Protein AF-A0A7W4JW65-F1 (afdb_monomer_lite)

Organism: NCBI:txid2729096

Sequence (157 aa):
MNQPPPPPSTGTAGTAGAGQTGAEPAGQVPTKGRFPLLDRVSAPRDLRNLSVDQLRQLAEELRAETVDAVSTTGGHLGASLGVVELTVALHAVFDTPDDRIIWDVGHQAYPHKILTGRRAGIRTLRQPGGLSGFTRRSESPYDPFGAAHSSTSISAG

Structure (mmCIF, N/CA/C/O backbone):
data_AF-A0A7W4JW65-F1
#
_entry.id   AF-A0A7W4JW65-F1
#
loop_
_atom_site.group_PDB
_atom_site.id
_atom_site.type_symbol
_atom_site.label_atom_id
_atom_site.label_alt_id
_atom_site.label_comp_id
_atom_site.label_asym_id
_atom_site.label_entity_id
_atom_site.label_seq_id
_atom_site.pdbx_PDB_ins_code
_atom_site.Cartn_x
_atom_site.Cartn_y
_atom_site.Cartn_z
_atom_site.occupancy
_atom_site.B_iso_or_equiv
_atom_site.auth_seq_id
_atom_site.auth_comp_id
_atom_site.auth_asym_id
_atom_site.auth_atom_i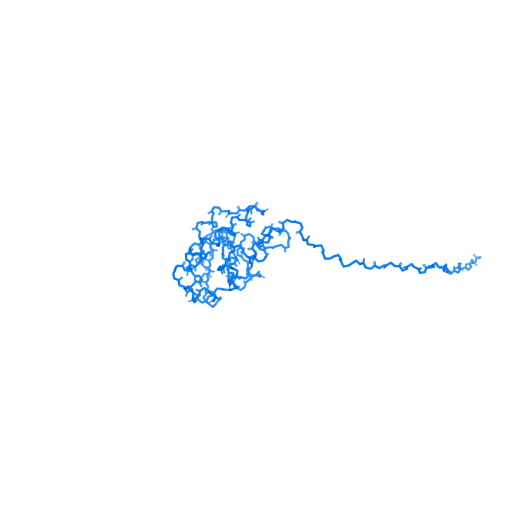d
_atom_site.pdbx_PDB_model_num
ATOM 1 N N . MET A 1 1 ? 64.874 -42.574 -13.629 1.00 48.84 1 MET A N 1
ATOM 2 C CA . MET A 1 1 ? 65.068 -42.414 -12.172 1.00 48.84 1 MET A CA 1
ATOM 3 C C . MET A 1 1 ? 63.787 -41.817 -11.606 1.00 48.84 1 MET A C 1
ATOM 5 O O . MET A 1 1 ? 63.632 -40.608 -11.633 1.00 48.84 1 MET A O 1
ATOM 9 N N . ASN A 1 2 ? 62.837 -42.667 -11.204 1.00 46.28 2 ASN A N 1
ATOM 10 C CA . ASN A 1 2 ? 61.554 -42.251 -10.623 1.00 46.28 2 ASN A CA 1
ATOM 11 C C . ASN A 1 2 ? 61.647 -42.364 -9.100 1.00 46.28 2 ASN A C 1
ATOM 13 O O . ASN A 1 2 ? 61.929 -43.453 -8.603 1.00 46.28 2 ASN A O 1
ATOM 17 N N . GLN A 1 3 ? 61.412 -41.271 -8.375 1.00 57.72 3 GLN A N 1
ATOM 18 C CA . GLN A 1 3 ? 61.231 -41.322 -6.923 1.00 57.72 3 GLN A CA 1
ATOM 19 C C . GLN A 1 3 ? 59.765 -41.639 -6.577 1.00 57.72 3 GLN A C 1
ATOM 21 O O . GLN A 1 3 ? 58.872 -41.146 -7.270 1.00 57.72 3 GLN A O 1
ATOM 26 N N . PRO A 1 4 ? 59.495 -42.449 -5.537 1.00 68.38 4 PRO A N 1
ATOM 27 C CA . PRO A 1 4 ? 58.137 -42.692 -5.064 1.00 68.38 4 PRO A CA 1
ATOM 28 C C . PRO A 1 4 ? 57.603 -41.495 -4.248 1.00 68.38 4 PRO A C 1
ATOM 30 O O . PRO A 1 4 ? 58.396 -40.746 -3.671 1.00 68.38 4 PRO A O 1
ATOM 33 N N . PRO A 1 5 ? 56.272 -41.295 -4.186 1.00 69.12 5 PRO A N 1
ATOM 34 C CA . PRO A 1 5 ? 55.674 -40.186 -3.446 1.00 69.12 5 PRO A CA 1
ATOM 35 C C . PRO A 1 5 ? 55.765 -40.385 -1.919 1.00 69.12 5 PRO A C 1
ATOM 37 O O . PRO A 1 5 ? 55.774 -41.527 -1.449 1.00 69.12 5 PRO A O 1
ATOM 40 N N . PRO A 1 6 ? 55.805 -39.293 -1.129 1.00 71.69 6 PRO A N 1
ATOM 41 C CA . PRO A 1 6 ? 55.840 -39.366 0.330 1.00 71.69 6 PRO A CA 1
ATOM 42 C C . PRO A 1 6 ? 54.482 -39.788 0.934 1.00 71.69 6 PRO A C 1
ATOM 44 O O . PRO A 1 6 ? 53.436 -39.544 0.326 1.00 71.69 6 PRO A O 1
ATOM 47 N N . PRO A 1 7 ? 54.476 -40.404 2.135 1.00 68.25 7 PRO A N 1
ATOM 48 C CA . PRO A 1 7 ? 53.254 -40.826 2.821 1.00 68.25 7 PRO A CA 1
ATOM 49 C C . PRO A 1 7 ? 52.448 -39.635 3.378 1.00 68.25 7 PRO A C 1
ATOM 51 O O . PRO A 1 7 ? 53.016 -38.568 3.630 1.00 68.25 7 PRO A O 1
ATOM 54 N N . PRO A 1 8 ? 51.129 -39.803 3.602 1.00 58.91 8 PRO A N 1
ATOM 55 C CA . PRO A 1 8 ? 50.265 -38.729 4.079 1.00 58.91 8 PRO A CA 1
ATOM 56 C C . PRO A 1 8 ? 50.527 -38.383 5.551 1.00 58.91 8 PRO A C 1
ATOM 58 O O . PRO A 1 8 ? 50.746 -39.256 6.391 1.00 58.91 8 PRO A O 1
ATOM 61 N N . SER A 1 9 ? 50.462 -37.091 5.868 1.00 62.06 9 SER A N 1
ATOM 62 C CA . SER A 1 9 ? 50.589 -36.547 7.218 1.00 62.06 9 SER A CA 1
ATOM 63 C C . SER A 1 9 ? 49.293 -36.718 8.020 1.00 62.06 9 SER A C 1
ATOM 65 O O . SER A 1 9 ? 48.236 -36.200 7.666 1.00 62.06 9 SER A O 1
ATOM 67 N N . THR A 1 10 ? 49.379 -37.424 9.147 1.00 50.91 10 THR A N 1
ATOM 68 C CA . THR A 1 10 ? 48.335 -37.476 10.179 1.00 50.91 10 THR A CA 1
ATOM 69 C C . THR A 1 10 ? 48.426 -36.237 11.069 1.00 50.91 10 THR A C 1
ATOM 71 O O . THR A 1 10 ? 49.389 -36.089 11.821 1.00 50.91 10 THR A O 1
ATOM 74 N N . GLY A 1 11 ? 47.423 -35.359 10.997 1.00 39.16 11 GLY A N 1
ATOM 75 C CA . GLY A 1 11 ? 47.302 -34.154 11.820 1.00 39.16 11 GLY A CA 1
ATOM 76 C C . GLY A 1 11 ? 45.925 -34.057 12.476 1.00 39.16 11 GLY A C 1
ATOM 77 O O . GLY A 1 11 ? 44.969 -33.622 11.849 1.00 39.16 11 GLY A O 1
ATOM 78 N N . THR A 1 12 ? 45.868 -34.530 13.722 1.00 44.78 12 THR A N 1
ATOM 79 C CA . THR A 1 12 ? 44.990 -34.173 14.857 1.00 44.78 12 THR A CA 1
ATOM 80 C C . THR A 1 12 ? 43.641 -33.479 14.620 1.00 44.78 12 THR A C 1
ATOM 82 O O . THR A 1 12 ? 43.559 -32.331 14.190 1.00 44.78 12 THR A O 1
ATOM 85 N N . ALA A 1 13 ? 42.596 -34.157 15.102 1.00 44.66 13 ALA A N 1
ATOM 86 C CA . ALA A 1 13 ? 41.262 -33.636 15.365 1.00 44.66 13 ALA A CA 1
ATOM 87 C C . ALA A 1 13 ? 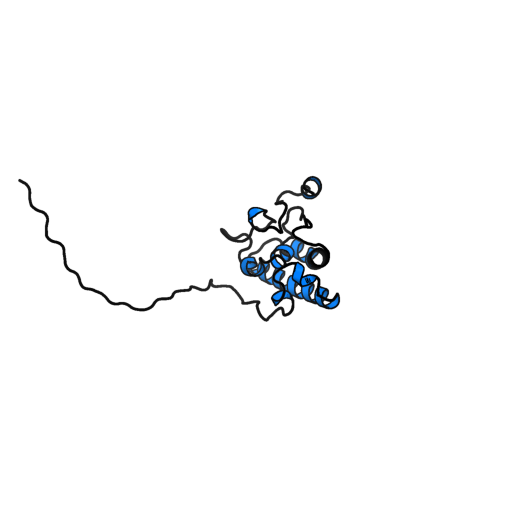41.281 -32.422 16.315 1.00 44.66 13 ALA A C 1
ATOM 89 O O . ALA A 1 13 ? 41.766 -32.511 17.442 1.00 44.66 13 ALA A O 1
ATOM 90 N N . GLY A 1 14 ? 40.698 -31.310 15.862 1.00 37.06 14 GLY A N 1
ATOM 91 C CA . GLY A 1 14 ? 40.316 -30.171 16.690 1.00 37.06 14 GLY A CA 1
ATOM 92 C C . GLY A 1 14 ? 38.796 -30.114 16.816 1.00 37.06 14 GLY A C 1
ATOM 93 O O . GLY A 1 14 ? 38.098 -29.785 15.861 1.00 37.06 14 GLY A O 1
ATOM 94 N N . THR A 1 15 ? 38.282 -30.446 17.995 1.00 46.03 15 THR A N 1
ATOM 95 C CA . THR A 1 15 ? 36.924 -30.116 18.437 1.00 46.03 15 THR A CA 1
ATOM 96 C C . THR A 1 15 ? 36.800 -28.609 18.657 1.00 46.03 15 THR A C 1
ATOM 98 O O . THR A 1 15 ? 37.503 -28.064 19.506 1.00 46.03 15 THR A O 1
ATOM 101 N N . ALA A 1 16 ? 35.877 -27.948 17.958 1.00 41.59 16 ALA A N 1
ATOM 102 C CA . ALA A 1 16 ? 35.427 -26.598 18.288 1.00 41.59 16 ALA A CA 1
ATOM 103 C C . ALA A 1 16 ? 33.905 -26.512 18.126 1.00 41.59 16 ALA A C 1
ATOM 1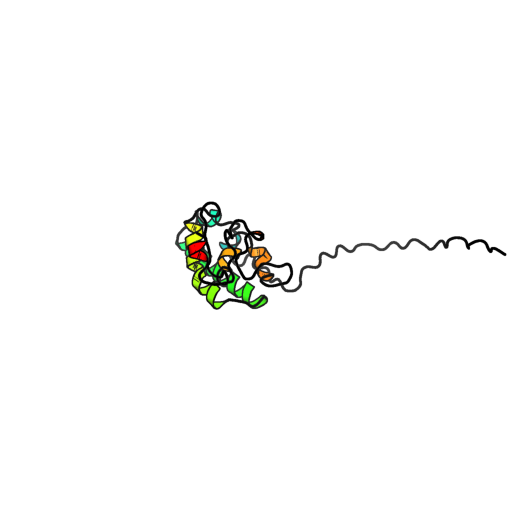05 O O . ALA A 1 16 ? 33.347 -26.901 17.101 1.00 41.59 16 ALA A O 1
ATOM 106 N N . GLY A 1 17 ? 33.249 -26.080 19.201 1.00 33.47 17 GLY A N 1
ATOM 107 C CA . GLY A 1 17 ? 31.805 -26.004 19.326 1.00 33.47 17 GLY A CA 1
ATOM 108 C C . GLY A 1 17 ? 31.172 -24.796 18.637 1.00 33.47 17 GLY A C 1
ATOM 109 O O . GLY A 1 17 ? 31.845 -23.866 18.213 1.00 33.47 17 GLY A O 1
ATOM 110 N N . ALA A 1 18 ? 29.841 -24.873 18.599 1.00 44.66 18 ALA A N 1
AT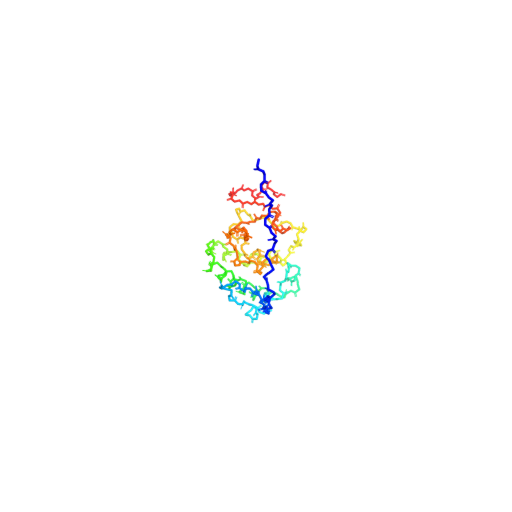OM 111 C CA . ALA A 1 18 ? 28.851 -23.799 18.602 1.00 44.66 18 ALA A CA 1
ATOM 112 C C . ALA A 1 18 ? 29.149 -22.516 17.802 1.00 44.66 18 ALA A C 1
ATOM 114 O O . ALA A 1 18 ? 29.898 -21.640 18.222 1.00 44.66 18 ALA A O 1
ATOM 115 N N . GLY A 1 19 ? 28.379 -22.337 16.730 1.00 31.95 19 GLY A N 1
ATOM 116 C CA . GLY A 1 19 ? 28.188 -21.047 16.081 1.00 31.95 19 GLY A CA 1
ATOM 117 C C . GLY A 1 19 ? 26.921 -21.052 15.236 1.00 31.95 19 GLY A C 1
ATOM 118 O O . GLY A 1 19 ? 26.997 -21.119 14.016 1.00 31.95 19 GLY A O 1
ATOM 119 N N . GLN A 1 20 ? 25.747 -21.009 15.872 1.00 42.50 20 GLN A N 1
ATOM 120 C CA . GLN A 1 20 ? 24.550 -20.513 15.191 1.00 42.50 20 GLN A CA 1
ATOM 121 C C . GLN A 1 20 ? 24.740 -19.004 15.000 1.00 42.50 20 GLN A C 1
ATOM 123 O O . GLN A 1 20 ? 24.417 -18.216 15.882 1.00 42.50 20 GLN A O 1
ATOM 128 N N . THR A 1 21 ? 25.314 -18.593 13.874 1.00 38.50 21 THR A N 1
ATOM 129 C CA . THR A 1 21 ? 25.373 -17.187 13.466 1.00 38.50 21 THR A CA 1
ATOM 130 C C . THR A 1 21 ? 24.195 -16.882 12.548 1.00 38.50 21 THR A C 1
ATOM 132 O O . THR A 1 21 ? 24.331 -16.716 11.340 1.00 38.50 21 THR A O 1
ATOM 135 N N . GLY A 1 22 ? 23.004 -16.795 13.143 1.00 38.91 22 GLY A N 1
ATOM 136 C CA . GLY A 1 22 ? 21.917 -16.018 12.558 1.00 38.91 22 GLY A CA 1
ATOM 137 C C . GLY A 1 22 ? 22.252 -14.542 12.735 1.00 38.91 22 GLY A C 1
ATOM 138 O O . GLY A 1 22 ? 21.912 -13.955 13.756 1.00 38.91 22 GLY A O 1
ATOM 139 N N . ALA A 1 23 ? 22.995 -13.964 11.794 1.00 37.94 23 ALA A N 1
ATOM 140 C CA . ALA A 1 23 ? 23.219 -12.527 11.769 1.00 37.94 23 ALA A CA 1
ATOM 141 C C . ALA A 1 23 ? 21.882 -11.836 11.458 1.00 37.94 23 ALA A C 1
ATOM 143 O O . ALA A 1 23 ? 21.387 -11.922 10.334 1.00 37.94 23 ALA A O 1
ATOM 144 N N . GLU A 1 24 ? 21.284 -11.173 12.450 1.00 43.59 24 GLU A N 1
ATOM 145 C CA . GLU A 1 24 ? 20.212 -10.216 12.181 1.00 43.59 24 GLU A CA 1
ATOM 146 C C . GLU A 1 24 ? 20.786 -9.061 11.344 1.00 43.59 24 GLU A C 1
ATOM 148 O O . GLU A 1 24 ? 21.858 -8.542 11.677 1.00 43.59 24 GLU A O 1
ATOM 153 N N . PRO A 1 25 ? 20.128 -8.650 10.244 1.00 44.34 25 PRO A N 1
ATOM 154 C CA . PRO A 1 25 ? 20.606 -7.528 9.457 1.00 44.34 25 PRO A CA 1
ATOM 155 C C . PRO A 1 25 ? 20.537 -6.255 10.308 1.00 44.34 25 PRO A C 1
ATOM 157 O O . PRO A 1 25 ? 19.470 -5.821 10.747 1.00 44.34 25 PRO A O 1
ATOM 160 N N . ALA A 1 26 ? 21.706 -5.663 10.551 1.00 40.56 26 ALA A N 1
ATOM 161 C CA . ALA A 1 26 ? 21.853 -4.420 11.290 1.00 40.56 26 ALA A CA 1
ATOM 162 C C . ALA A 1 26 ? 21.031 -3.302 10.623 1.00 40.56 26 ALA A C 1
ATOM 164 O O . ALA A 1 26 ? 21.280 -2.945 9.473 1.00 40.56 26 ALA A O 1
ATOM 165 N N . GLY A 1 27 ? 20.056 -2.754 11.356 1.00 43.84 27 GLY A N 1
ATOM 166 C CA . GLY A 1 27 ? 19.291 -1.566 10.956 1.00 43.84 27 GLY A CA 1
ATOM 167 C C . GLY A 1 27 ? 17.767 -1.694 11.015 1.00 43.84 27 GLY A C 1
ATOM 168 O O . GLY A 1 27 ? 17.077 -0.700 10.810 1.00 43.84 27 GLY A O 1
ATOM 169 N N . GLN A 1 28 ? 17.211 -2.872 11.306 1.00 49.56 28 GLN A N 1
ATOM 170 C CA . GLN A 1 28 ? 15.759 -3.036 11.323 1.00 49.56 28 GLN A CA 1
ATOM 171 C C . GLN A 1 28 ? 15.173 -2.658 12.690 1.00 49.56 28 GLN A C 1
ATOM 173 O O . GLN A 1 28 ? 15.218 -3.445 13.631 1.00 49.56 28 GLN A O 1
ATOM 178 N N . VAL A 1 29 ? 14.584 -1.464 12.806 1.00 53.81 29 VAL A N 1
ATOM 179 C CA . VAL A 1 29 ? 13.691 -1.163 13.936 1.00 53.81 29 VAL A CA 1
ATOM 180 C C . VAL A 1 29 ? 12.456 -2.064 13.795 1.00 53.81 29 VAL A C 1
ATOM 182 O O . VAL A 1 29 ? 11.762 -1.977 12.776 1.00 53.81 29 VAL A O 1
ATOM 185 N N . PRO A 1 30 ? 12.150 -2.946 14.763 1.00 54.47 30 PRO A N 1
ATOM 186 C CA . PRO A 1 30 ? 10.947 -3.764 14.695 1.00 54.47 30 PRO A CA 1
ATOM 187 C C . PRO A 1 30 ? 9.721 -2.848 14.786 1.00 54.47 30 PRO A C 1
ATOM 189 O O . PRO A 1 30 ? 9.478 -2.238 15.823 1.00 54.47 30 PRO A O 1
ATOM 192 N N . THR A 1 31 ? 8.927 -2.736 13.717 1.00 64.88 31 THR A N 1
ATOM 193 C CA . THR A 1 31 ? 7.667 -1.962 13.763 1.00 64.88 31 THR A CA 1
ATOM 194 C C . THR A 1 31 ? 6.477 -2.777 14.258 1.00 64.88 31 THR A C 1
ATOM 196 O O . THR A 1 31 ? 5.387 -2.239 14.448 1.00 64.88 31 THR A O 1
ATOM 199 N N . LYS A 1 32 ? 6.684 -4.073 14.510 1.00 64.69 32 LYS A N 1
ATOM 200 C CA . LYS A 1 32 ? 5.676 -4.968 15.077 1.00 64.69 32 LYS A CA 1
ATOM 201 C C . LYS A 1 32 ? 5.385 -4.566 16.526 1.00 64.69 32 LYS A C 1
ATOM 203 O O . LYS A 1 32 ? 6.301 -4.474 17.336 1.00 64.69 32 LYS A O 1
ATOM 208 N N . GLY A 1 33 ? 4.118 -4.325 16.842 1.00 75.12 33 GLY A N 1
ATOM 209 C CA . GLY A 1 33 ? 3.640 -3.799 18.121 1.00 75.12 33 GLY A CA 1
ATOM 210 C C . GLY A 1 33 ? 3.419 -2.284 18.133 1.00 75.12 33 GLY A C 1
ATOM 211 O O . GLY A 1 33 ? 2.788 -1.781 19.059 1.00 75.12 33 GLY A O 1
ATOM 212 N N . ARG A 1 34 ? 3.888 -1.550 17.111 1.00 86.50 34 ARG A N 1
ATOM 213 C CA . ARG A 1 34 ? 3.683 -0.095 16.991 1.00 86.50 34 ARG A CA 1
ATOM 214 C C . ARG A 1 34 ? 2.375 0.266 16.282 1.00 86.50 34 ARG A C 1
ATOM 216 O O . ARG A 1 34 ? 1.846 1.350 16.511 1.00 86.50 34 ARG A O 1
ATOM 223 N N . PHE A 1 35 ? 1.871 -0.625 15.429 1.00 94.00 35 PHE A N 1
ATOM 224 C CA . PHE A 1 35 ? 0.755 -0.363 14.522 1.00 94.00 35 PHE A CA 1
ATOM 225 C C . PHE A 1 35 ? -0.325 -1.447 14.677 1.00 94.00 35 PHE A C 1
ATOM 227 O O . PHE A 1 35 ? -0.318 -2.437 13.944 1.00 94.00 35 PHE A O 1
ATOM 234 N N . PRO A 1 36 ? -1.219 -1.325 15.677 1.00 94.19 36 PRO A N 1
ATOM 235 C CA . PRO A 1 36 ? -2.108 -2.410 16.090 1.00 94.19 36 PRO A CA 1
ATOM 236 C C . PRO A 1 36 ? -3.097 -2.883 15.018 1.00 94.19 36 PRO A C 1
ATOM 238 O O . PRO A 1 36 ? -3.515 -4.043 15.087 1.00 94.19 36 PRO A O 1
ATOM 241 N N . LEU A 1 37 ? -3.491 -2.037 14.058 1.00 96.12 37 LEU A N 1
ATOM 242 C CA . LEU A 1 37 ? -4.318 -2.462 12.927 1.00 96.12 37 LEU A CA 1
ATOM 243 C C . LEU A 1 37 ? -3.465 -2.986 11.779 1.00 96.12 37 LEU A C 1
ATOM 245 O O . LEU A 1 37 ? -3.743 -4.071 11.271 1.00 96.12 37 LEU A O 1
ATOM 249 N N . LEU A 1 38 ? -2.404 -2.277 11.398 1.00 96.44 38 LEU A N 1
ATOM 250 C CA . LEU A 1 38 ? -1.530 -2.687 10.301 1.00 96.44 38 LEU A CA 1
ATOM 251 C C . LEU A 1 38 ? -0.821 -4.017 10.597 1.00 96.44 38 LEU A C 1
ATOM 253 O O . LEU A 1 38 ? -0.521 -4.774 9.680 1.00 96.44 38 LEU A O 1
ATOM 257 N N . ASP A 1 39 ? -0.560 -4.334 11.867 1.00 94.88 39 ASP A N 1
ATOM 258 C CA . ASP A 1 39 ? -0.004 -5.622 12.305 1.00 94.88 39 ASP A CA 1
ATOM 259 C C . ASP A 1 39 ? -0.966 -6.799 12.083 1.00 94.88 39 ASP A C 1
ATOM 261 O O . ASP A 1 39 ? -0.526 -7.949 12.043 1.00 94.88 39 ASP A O 1
ATOM 265 N N . ARG A 1 40 ? -2.268 -6.527 11.928 1.00 94.19 40 ARG A N 1
ATOM 266 C CA . ARG A 1 40 ? -3.303 -7.529 11.624 1.00 94.19 40 ARG A CA 1
ATOM 267 C C . ARG A 1 40 ? -3.554 -7.682 10.126 1.00 94.19 40 ARG A C 1
ATOM 269 O O . ARG A 1 40 ? -4.239 -8.620 9.734 1.00 94.19 40 ARG A O 1
ATOM 276 N N . VAL A 1 41 ? -3.018 -6.780 9.303 1.00 95.56 41 VAL A N 1
ATOM 277 C CA . VAL A 1 41 ? -3.185 -6.809 7.849 1.00 95.56 41 VAL A CA 1
ATOM 278 C C . VAL A 1 41 ? -2.055 -7.615 7.220 1.00 95.56 41 VAL A C 1
ATOM 280 O O . VAL A 1 41 ? -0.905 -7.179 7.160 1.00 95.56 41 VAL A O 1
ATOM 283 N N . SER A 1 42 ? -2.400 -8.796 6.719 1.00 93.31 42 SER A N 1
ATOM 284 C CA . SER A 1 42 ? -1.517 -9.665 5.939 1.00 93.31 42 SER A CA 1
ATOM 285 C C . SER A 1 42 ? -1.804 -9.591 4.437 1.00 93.31 42 SER A C 1
ATOM 287 O O . SER A 1 42 ? -0.896 -9.771 3.624 1.00 93.31 42 SER A O 1
ATOM 289 N N . ALA A 1 43 ? -3.056 -9.307 4.069 1.00 95.38 43 ALA A N 1
ATOM 290 C CA . ALA A 1 43 ? -3.522 -9.198 2.693 1.00 95.38 43 ALA A CA 1
ATOM 291 C C . ALA A 1 43 ? -4.739 -8.254 2.582 1.00 95.38 43 ALA A C 1
ATOM 293 O O . ALA A 1 43 ? -5.420 -8.017 3.582 1.00 95.38 43 ALA A O 1
ATOM 294 N N . PRO A 1 44 ? -5.092 -7.777 1.370 1.00 96.81 44 PRO A N 1
ATOM 295 C CA . PRO A 1 44 ? -6.221 -6.863 1.154 1.00 96.81 44 PRO A CA 1
ATOM 296 C C . PRO A 1 44 ? -7.563 -7.339 1.722 1.00 96.81 44 PRO A C 1
ATOM 298 O O . PRO A 1 44 ? -8.335 -6.534 2.231 1.00 96.81 44 PRO A O 1
ATOM 301 N N . ARG A 1 45 ? -7.828 -8.652 1.718 1.00 96.25 45 ARG A N 1
ATOM 302 C CA . ARG A 1 45 ? -9.051 -9.232 2.305 1.00 96.25 45 ARG A CA 1
ATOM 303 C C . ARG A 1 45 ? -9.259 -8.875 3.782 1.00 96.25 45 ARG A C 1
ATOM 305 O O . ARG A 1 45 ? -10.401 -8.810 4.227 1.00 96.25 45 ARG A O 1
ATOM 312 N N . ASP A 1 46 ? -8.180 -8.616 4.521 1.00 96.62 46 ASP A N 1
ATOM 313 C CA . ASP A 1 46 ? -8.239 -8.292 5.949 1.00 96.62 46 ASP A CA 1
ATOM 314 C C . ASP A 1 46 ? -8.852 -6.895 6.183 1.00 96.62 46 ASP A C 1
ATOM 316 O O . ASP A 1 46 ? -9.355 -6.617 7.270 1.00 96.62 46 ASP A O 1
ATOM 320 N N . LEU A 1 47 ? -8.877 -6.030 5.157 1.00 97.19 47 LEU A N 1
ATOM 321 C CA . LEU A 1 47 ? -9.462 -4.688 5.230 1.00 97.19 47 LEU A CA 1
ATOM 322 C C . LEU A 1 47 ? -10.992 -4.696 5.148 1.00 97.19 47 LEU A C 1
ATOM 324 O O . LEU A 1 47 ? -11.623 -3.783 5.674 1.00 97.19 47 LEU A O 1
ATOM 328 N N . ARG A 1 48 ? -11.608 -5.706 4.517 1.00 91.19 48 ARG A N 1
ATOM 329 C CA . ARG A 1 48 ? -13.061 -5.711 4.230 1.00 91.19 48 ARG A CA 1
ATOM 330 C C . ARG A 1 48 ? -13.937 -5.758 5.480 1.00 91.19 48 ARG A C 1
ATOM 332 O O . ARG A 1 48 ? -15.090 -5.348 5.436 1.00 91.19 48 ARG A O 1
ATOM 339 N N . ASN A 1 49 ? -13.388 -6.257 6.585 1.00 90.81 49 ASN A N 1
ATOM 340 C CA . ASN A 1 49 ? -14.091 -6.368 7.863 1.00 90.81 49 ASN A CA 1
ATOM 341 C C . ASN A 1 49 ? -13.836 -5.172 8.793 1.00 90.81 49 ASN A C 1
ATOM 343 O O . ASN A 1 49 ? -14.306 -5.177 9.930 1.00 90.81 49 ASN A O 1
ATOM 347 N N . LEU A 1 50 ? -13.068 -4.174 8.348 1.00 96.94 50 LEU A N 1
ATOM 348 C CA . LEU A 1 50 ? -12.776 -2.985 9.138 1.00 96.94 50 LEU A CA 1
ATOM 349 C C . LEU A 1 50 ? -13.894 -1.951 8.987 1.00 96.94 50 LEU A C 1
ATOM 351 O O . LEU A 1 50 ? -14.397 -1.700 7.893 1.00 96.94 50 LEU A O 1
ATOM 355 N N . SER A 1 51 ? -14.260 -1.311 10.095 1.00 97.81 51 SER A N 1
ATOM 356 C CA . SER A 1 51 ? -15.125 -0.135 10.064 1.00 97.81 51 SER A CA 1
ATOM 357 C C . SER A 1 51 ? -14.426 1.040 9.375 1.00 97.81 51 SER A C 1
ATOM 359 O O . SER A 1 51 ? -13.201 1.083 9.263 1.00 97.81 51 SER A O 1
ATOM 361 N N . VAL A 1 52 ? -15.192 2.052 8.967 1.00 97.44 52 VAL A N 1
ATOM 362 C CA . VAL A 1 52 ? -14.630 3.279 8.376 1.00 97.44 52 VAL A CA 1
ATOM 363 C C . VAL A 1 52 ? -13.605 3.940 9.305 1.00 97.44 52 VAL A C 1
ATOM 365 O O . VAL A 1 52 ? -12.560 4.386 8.840 1.00 97.44 52 VAL A O 1
ATOM 368 N N . ASP A 1 53 ? -13.854 3.964 10.615 1.00 98.25 53 ASP A N 1
ATOM 369 C CA . ASP A 1 53 ? -12.908 4.538 11.580 1.00 98.25 53 ASP A CA 1
ATOM 370 C C . ASP A 1 53 ? -11.639 3.690 11.718 1.00 98.25 53 ASP A C 1
ATOM 372 O O . ASP A 1 53 ? -10.538 4.234 11.795 1.00 98.25 53 ASP A O 1
ATOM 376 N N . GLN A 1 54 ? -11.762 2.362 11.645 1.00 98.31 54 GLN A N 1
ATOM 377 C CA . GLN A 1 54 ? -10.600 1.474 11.588 1.00 98.31 54 GLN A CA 1
ATOM 378 C C . GLN A 1 54 ? -9.811 1.651 10.284 1.00 98.31 54 GLN A C 1
ATOM 380 O O . GLN A 1 54 ? -8.587 1.610 10.312 1.00 98.31 54 GLN A O 1
ATOM 385 N N . LEU A 1 55 ? -10.469 1.901 9.148 1.00 98.50 55 LEU A N 1
ATOM 386 C CA . LEU A 1 55 ? -9.786 2.202 7.885 1.00 98.50 55 LEU A CA 1
ATOM 387 C C . LEU A 1 55 ? -9.030 3.537 7.946 1.00 98.50 55 LEU A C 1
ATOM 389 O O . LEU A 1 55 ? -7.924 3.634 7.415 1.00 98.50 55 LEU A O 1
ATOM 393 N N . ARG A 1 56 ? -9.579 4.551 8.629 1.00 98.38 56 ARG A N 1
ATOM 394 C CA . ARG A 1 56 ? -8.874 5.821 8.882 1.00 98.38 56 ARG A CA 1
ATOM 395 C C . ARG A 1 56 ? -7.627 5.602 9.735 1.00 98.38 56 ARG A C 1
ATOM 397 O O . ARG A 1 56 ? -6.547 6.033 9.344 1.00 98.38 56 ARG A O 1
ATOM 404 N N . GLN A 1 57 ? -7.755 4.866 10.838 1.00 98.25 57 GLN A N 1
ATOM 405 C CA . GLN A 1 57 ? -6.611 4.512 11.680 1.00 98.25 57 GLN A CA 1
ATOM 406 C C . GLN A 1 57 ? -5.573 3.686 10.900 1.00 98.25 57 GLN A C 1
ATOM 408 O O . GLN A 1 57 ? -4.376 3.950 10.984 1.00 98.25 57 GLN A O 1
ATOM 413 N N . LEU A 1 58 ? -6.010 2.723 10.084 1.00 98.50 58 LEU A N 1
ATOM 414 C CA . LEU A 1 58 ? -5.116 1.946 9.227 1.00 98.50 58 LEU A CA 1
ATOM 415 C C . LEU A 1 58 ? -4.338 2.849 8.259 1.00 98.50 58 LEU A C 1
ATOM 417 O O . LEU A 1 58 ? -3.151 2.617 8.046 1.00 98.50 58 LEU A O 1
ATOM 421 N N . ALA A 1 59 ? -4.971 3.879 7.690 1.00 98.62 59 ALA A N 1
ATOM 422 C CA . ALA A 1 59 ? -4.294 4.849 6.832 1.00 98.62 59 ALA A CA 1
ATOM 423 C C . ALA A 1 59 ? -3.226 5.654 7.596 1.00 98.62 59 ALA A C 1
ATOM 425 O O . ALA A 1 59 ? -2.132 5.868 7.073 1.00 98.62 59 ALA A O 1
ATOM 426 N N . GLU A 1 60 ? -3.487 6.057 8.841 1.00 98.44 60 GLU A N 1
ATOM 427 C CA . GLU A 1 60 ? -2.492 6.726 9.694 1.00 98.44 60 GLU A CA 1
ATOM 428 C C . GLU A 1 60 ? -1.287 5.823 9.994 1.00 98.44 60 GLU A C 1
ATOM 430 O O . GLU A 1 60 ? -0.135 6.236 9.833 1.00 98.44 60 GLU A O 1
ATOM 435 N N . GLU A 1 61 ? -1.541 4.567 10.360 1.00 98.25 61 GLU A N 1
ATOM 436 C CA . GLU A 1 61 ? -0.498 3.575 10.628 1.00 98.25 61 GLU A CA 1
ATOM 437 C C . GLU A 1 61 ? 0.312 3.245 9.362 1.00 98.25 61 GLU A C 1
ATOM 439 O O . GLU A 1 61 ? 1.544 3.212 9.389 1.00 98.25 61 GLU A O 1
ATOM 444 N N . LEU A 1 62 ? -0.363 3.075 8.221 1.00 98.19 62 LEU A N 1
ATOM 445 C CA . LEU A 1 62 ? 0.258 2.830 6.919 1.00 98.19 62 LEU A CA 1
ATOM 446 C C . LEU A 1 62 ? 1.127 4.006 6.465 1.00 98.19 62 LEU A C 1
ATOM 448 O O . LEU A 1 62 ? 2.216 3.805 5.920 1.00 98.19 62 LEU A O 1
ATOM 452 N N . ARG A 1 63 ? 0.672 5.239 6.706 1.00 98.00 63 ARG A N 1
ATOM 453 C CA . ARG A 1 63 ? 1.454 6.453 6.467 1.00 98.00 63 ARG A CA 1
ATOM 454 C C . ARG A 1 63 ? 2.734 6.440 7.289 1.00 98.00 63 ARG A C 1
ATOM 456 O O . ARG A 1 63 ? 3.807 6.649 6.727 1.00 98.00 63 ARG A O 1
ATOM 463 N N . ALA A 1 64 ? 2.633 6.175 8.589 1.00 96.81 64 ALA A N 1
ATOM 464 C CA . ALA A 1 64 ? 3.789 6.135 9.477 1.00 96.81 64 ALA A CA 1
ATOM 465 C C . ALA A 1 64 ? 4.797 5.049 9.058 1.00 96.81 64 ALA A C 1
ATOM 467 O O . ALA A 1 64 ? 5.991 5.330 8.971 1.00 96.81 64 ALA A O 1
ATOM 468 N N . GLU A 1 65 ? 4.323 3.849 8.713 1.00 95.62 65 GLU A N 1
ATOM 469 C CA . GLU A 1 65 ? 5.158 2.758 8.189 1.00 95.62 65 GLU A CA 1
ATOM 470 C C . GLU A 1 65 ? 5.838 3.136 6.861 1.00 95.62 65 GLU A C 1
ATOM 472 O O . GLU A 1 65 ? 7.010 2.827 6.647 1.00 95.62 65 GLU A O 1
ATOM 477 N N . THR A 1 66 ? 5.128 3.837 5.973 1.00 95.31 66 THR A N 1
ATOM 478 C CA . THR A 1 66 ? 5.679 4.299 4.690 1.00 95.31 66 THR A CA 1
ATOM 479 C C . THR A 1 66 ? 6.791 5.328 4.905 1.00 95.31 66 THR A C 1
ATOM 481 O O . THR A 1 66 ? 7.846 5.224 4.280 1.00 95.31 66 THR A O 1
ATOM 484 N N . VAL A 1 67 ? 6.593 6.301 5.804 1.00 94.88 67 VAL A N 1
ATOM 485 C CA . VAL A 1 67 ? 7.627 7.290 6.162 1.00 94.88 67 VAL A CA 1
ATOM 486 C C . VAL A 1 67 ? 8.860 6.593 6.731 1.00 94.88 67 VAL A C 1
ATOM 488 O O . VAL A 1 67 ? 9.970 6.855 6.277 1.00 94.88 67 VAL A O 1
ATOM 491 N N . ASP A 1 68 ? 8.664 5.679 7.681 1.00 92.69 68 ASP A N 1
ATOM 492 C CA . ASP A 1 68 ? 9.736 4.919 8.325 1.00 92.69 68 ASP A CA 1
ATOM 493 C C . ASP A 1 68 ? 10.569 4.122 7.303 1.00 92.69 68 ASP A C 1
ATOM 495 O O . ASP A 1 68 ? 11.789 4.293 7.210 1.00 92.69 68 ASP A O 1
ATOM 499 N N . ALA A 1 69 ? 9.907 3.342 6.443 1.00 90.88 69 ALA A N 1
ATOM 500 C CA . ALA A 1 69 ? 10.561 2.529 5.420 1.00 90.88 69 ALA A CA 1
ATOM 501 C C . ALA A 1 69 ? 11.375 3.366 4.420 1.00 90.88 69 ALA A C 1
ATOM 503 O O . ALA A 1 69 ? 12.519 3.030 4.094 1.00 90.88 69 ALA A O 1
ATOM 504 N N . VAL A 1 70 ? 10.802 4.474 3.942 1.00 90.38 70 VAL A N 1
ATOM 505 C CA . VAL A 1 70 ? 11.458 5.352 2.964 1.00 90.38 70 VAL A CA 1
ATOM 506 C C . VAL A 1 70 ? 12.555 6.195 3.607 1.00 90.38 70 VAL A C 1
ATOM 508 O O . VAL A 1 70 ? 13.547 6.480 2.945 1.00 90.38 70 VAL A O 1
ATOM 511 N N . SER A 1 71 ? 12.446 6.548 4.891 1.00 88.75 71 SER A N 1
ATOM 512 C CA . SER A 1 71 ? 13.526 7.246 5.606 1.00 88.75 71 SER A CA 1
ATOM 513 C C . SER A 1 71 ? 14.810 6.412 5.686 1.00 88.75 71 SER A C 1
ATOM 515 O O . SER A 1 71 ? 15.904 6.967 5.673 1.00 88.75 71 SER A O 1
ATOM 517 N N . THR A 1 72 ? 14.675 5.081 5.686 1.00 85.56 72 THR A N 1
ATOM 518 C CA . THR A 1 72 ? 15.803 4.139 5.727 1.00 85.56 72 THR A CA 1
ATOM 519 C C . THR A 1 72 ? 16.393 3.874 4.339 1.00 85.56 72 THR A C 1
ATOM 521 O O . THR A 1 72 ? 17.606 3.782 4.179 1.00 85.56 72 THR A O 1
ATOM 524 N N . THR A 1 73 ? 15.542 3.736 3.319 1.00 85.38 73 THR A N 1
ATOM 525 C CA . THR A 1 73 ? 15.942 3.272 1.973 1.00 85.38 73 THR A CA 1
ATOM 526 C C . THR A 1 73 ? 16.083 4.387 0.933 1.00 85.38 73 THR A C 1
ATOM 528 O O . THR A 1 73 ? 16.672 4.179 -0.130 1.00 85.38 73 THR A O 1
ATOM 531 N N . GLY A 1 74 ? 15.542 5.575 1.212 1.00 83.19 74 GLY A N 1
ATOM 532 C CA . GLY A 1 74 ? 15.316 6.633 0.229 1.00 83.19 74 GLY A CA 1
ATOM 533 C C . GLY A 1 74 ? 14.216 6.286 -0.790 1.00 83.19 74 GLY A C 1
ATOM 534 O O . GLY A 1 74 ? 13.659 5.192 -0.816 1.00 83.19 74 GLY A O 1
ATOM 535 N N . GLY A 1 75 ? 13.884 7.222 -1.686 1.00 83.31 75 GLY A N 1
ATOM 536 C CA . GLY A 1 75 ? 12.899 7.003 -2.759 1.00 83.31 75 GLY A CA 1
ATOM 537 C C . GLY A 1 75 ? 11.741 7.999 -2.777 1.00 83.31 75 GLY A C 1
ATOM 538 O O . GLY A 1 75 ? 11.855 9.122 -2.294 1.00 83.31 75 GLY A O 1
ATOM 539 N N . HIS A 1 76 ? 10.629 7.597 -3.395 1.00 86.44 76 HIS A N 1
ATOM 540 C CA . HIS A 1 76 ? 9.526 8.482 -3.779 1.00 86.44 76 HIS A CA 1
ATOM 541 C C . HIS A 1 76 ? 8.521 8.733 -2.642 1.00 86.44 76 HIS A C 1
ATOM 543 O O . HIS A 1 76 ? 7.347 8.366 -2.731 1.00 86.44 76 HIS A O 1
ATOM 549 N N . LEU A 1 77 ? 8.982 9.380 -1.566 1.00 88.12 77 LEU A N 1
ATOM 550 C CA . LEU A 1 77 ? 8.169 9.627 -0.371 1.00 88.12 77 LEU A CA 1
ATOM 551 C C . LEU A 1 77 ? 6.911 10.454 -0.675 1.00 88.12 77 LEU A C 1
ATOM 553 O O . LEU A 1 77 ? 5.807 10.007 -0.386 1.00 88.12 77 LEU A O 1
ATOM 557 N N . GLY A 1 78 ? 7.065 11.636 -1.282 1.00 90.00 78 GLY A N 1
ATOM 558 C CA . GLY A 1 78 ? 5.944 12.559 -1.509 1.00 90.00 78 GLY A CA 1
ATOM 559 C C . GLY A 1 78 ? 4.815 11.941 -2.339 1.00 90.00 78 GLY A C 1
ATOM 560 O O . GLY A 1 78 ? 3.650 12.044 -1.966 1.00 90.00 78 GLY A O 1
ATOM 561 N N . ALA A 1 79 ? 5.167 11.222 -3.410 1.00 92.56 79 ALA A N 1
ATOM 562 C CA . ALA A 1 79 ? 4.198 10.522 -4.251 1.00 92.56 79 ALA A CA 1
ATOM 563 C C . ALA A 1 79 ? 3.463 9.412 -3.482 1.00 92.56 79 ALA A C 1
ATOM 565 O O . ALA A 1 79 ? 2.245 9.295 -3.581 1.00 92.56 79 ALA A O 1
ATOM 566 N N . SER A 1 80 ? 4.191 8.638 -2.672 1.00 95.44 80 SER A N 1
ATOM 567 C CA . SER A 1 80 ? 3.612 7.562 -1.860 1.00 95.44 80 SER A CA 1
ATOM 568 C C . SER A 1 80 ? 2.667 8.087 -0.775 1.00 95.44 80 SER A C 1
ATOM 570 O O . SER A 1 80 ? 1.606 7.511 -0.553 1.00 95.44 80 SER A O 1
ATOM 572 N N . LEU A 1 81 ? 3.008 9.203 -0.121 1.00 96.31 81 LEU A N 1
ATOM 573 C CA . LEU A 1 81 ? 2.163 9.802 0.920 1.00 96.31 81 LEU A CA 1
ATOM 574 C C . LEU A 1 81 ? 0.845 10.358 0.374 1.00 96.31 81 LEU A C 1
ATOM 576 O O . LEU A 1 81 ? -0.157 10.333 1.087 1.00 96.31 81 LEU A O 1
ATOM 580 N N . GLY A 1 82 ? 0.836 10.827 -0.876 1.00 97.25 82 GLY A N 1
ATOM 581 C CA . GLY A 1 82 ? -0.355 11.374 -1.527 1.00 97.25 82 GLY A CA 1
ATOM 582 C C . GLY A 1 82 ? -1.429 10.339 -1.875 1.00 97.25 82 GLY A C 1
ATOM 583 O O . GLY A 1 82 ? -2.547 10.725 -2.200 1.00 97.25 82 GLY A O 1
ATOM 584 N N . VAL A 1 83 ? -1.117 9.039 -1.808 1.00 98.25 83 VAL A N 1
ATOM 585 C CA . VAL A 1 83 ? -2.044 7.961 -2.199 1.00 98.25 83 VAL A CA 1
ATOM 586 C C . VAL A 1 83 ? -2.372 6.988 -1.068 1.00 98.25 83 VAL A C 1
ATOM 588 O O . VAL A 1 83 ? -2.982 5.954 -1.330 1.00 98.25 83 VAL A O 1
ATOM 591 N N . VAL A 1 84 ? -1.995 7.276 0.181 1.00 98.62 84 VAL A N 1
ATOM 592 C CA . VAL A 1 84 ? -2.206 6.357 1.316 1.00 98.62 84 VAL A CA 1
ATOM 593 C C . VAL A 1 84 ? -3.689 6.017 1.493 1.00 98.62 84 VAL A C 1
ATOM 595 O O . VAL A 1 84 ? -4.057 4.846 1.432 1.00 98.62 84 VAL A O 1
ATOM 598 N N . GLU A 1 85 ? -4.550 7.024 1.644 1.00 98.56 85 GLU A N 1
ATOM 599 C CA . GLU A 1 85 ? -5.995 6.834 1.819 1.00 98.56 85 GLU A CA 1
ATOM 600 C C . GLU A 1 85 ? -6.627 6.175 0.596 1.00 98.56 85 GLU A C 1
ATOM 602 O O . GLU A 1 85 ? -7.440 5.264 0.740 1.00 98.56 85 GLU A O 1
ATOM 607 N N . LEU A 1 86 ? -6.223 6.599 -0.607 1.00 98.62 86 LEU A N 1
ATOM 608 C CA . LEU A 1 86 ? -6.696 6.003 -1.854 1.00 98.62 86 LEU A CA 1
ATOM 609 C C . LEU A 1 86 ? -6.358 4.510 -1.901 1.00 98.62 86 LEU A C 1
ATOM 611 O O . LEU A 1 86 ? -7.204 3.696 -2.246 1.00 98.62 86 LEU A O 1
ATOM 615 N N . THR A 1 87 ? -5.142 4.141 -1.510 1.00 98.62 87 THR A N 1
ATOM 616 C CA . THR A 1 87 ? -4.693 2.747 -1.502 1.00 98.62 87 THR A CA 1
ATOM 617 C C . THR A 1 87 ? -5.498 1.901 -0.518 1.00 98.62 87 THR A C 1
ATOM 619 O O . THR A 1 87 ? -5.907 0.793 -0.863 1.00 98.62 87 THR A O 1
ATOM 622 N N . VAL A 1 88 ? -5.758 2.424 0.687 1.00 98.69 88 VAL A N 1
ATOM 623 C CA . VAL A 1 88 ? -6.610 1.753 1.683 1.00 98.69 88 VAL A CA 1
ATOM 624 C C . VAL A 1 88 ? -8.025 1.577 1.139 1.00 98.69 88 VAL A C 1
ATOM 626 O O . VAL A 1 88 ? -8.555 0.471 1.183 1.00 98.69 88 VAL A O 1
ATOM 629 N N . ALA A 1 89 ? -8.620 2.635 0.581 1.00 98.38 89 ALA A N 1
ATOM 630 C CA . ALA A 1 89 ? -9.974 2.592 0.041 1.00 98.38 89 ALA A CA 1
ATOM 631 C C . ALA A 1 89 ? -10.102 1.588 -1.113 1.00 98.38 89 ALA A C 1
ATOM 633 O O . ALA A 1 89 ? -11.023 0.775 -1.116 1.00 98.38 89 ALA A O 1
ATOM 634 N N . LEU A 1 90 ? -9.155 1.594 -2.057 1.00 98.38 90 LEU A N 1
ATOM 635 C CA . LEU A 1 90 ? -9.156 0.657 -3.178 1.00 98.38 90 LEU A CA 1
ATOM 636 C C . LEU A 1 90 ? -9.093 -0.797 -2.692 1.00 98.38 90 LEU A C 1
ATOM 638 O O . LEU A 1 90 ? -9.895 -1.613 -3.129 1.00 98.38 90 LEU A O 1
ATOM 642 N N . HIS A 1 91 ? -8.196 -1.126 -1.760 1.00 98.31 91 HIS A N 1
ATOM 643 C CA . HIS A 1 91 ? -8.078 -2.497 -1.249 1.00 98.31 91 HIS A CA 1
ATOM 644 C C . HIS A 1 91 ? -9.191 -2.912 -0.280 1.00 98.31 91 HIS A C 1
ATOM 646 O O . HIS A 1 91 ? -9.424 -4.108 -0.113 1.00 98.31 91 HIS A O 1
ATOM 652 N N . ALA A 1 92 ? -9.883 -1.960 0.349 1.00 97.94 92 ALA A N 1
ATOM 653 C CA . ALA A 1 92 ? -11.070 -2.246 1.148 1.00 97.94 92 ALA A CA 1
ATOM 654 C C . ALA A 1 92 ? -12.301 -2.557 0.276 1.00 97.94 92 ALA A C 1
ATOM 656 O O . ALA A 1 92 ? -13.169 -3.311 0.709 1.00 97.94 92 ALA A O 1
ATOM 657 N N . VAL A 1 93 ? -12.377 -1.985 -0.932 1.00 97.44 93 VAL A N 1
ATOM 658 C CA . VAL A 1 93 ? -13.542 -2.098 -1.827 1.00 97.44 93 VAL A CA 1
ATOM 659 C C . VAL A 1 93 ? -13.374 -3.191 -2.884 1.00 97.44 93 VAL A C 1
ATOM 661 O O . VAL A 1 93 ? -14.306 -3.960 -3.101 1.00 97.44 93 VAL A O 1
ATOM 664 N N . PHE A 1 94 ? -12.216 -3.266 -3.543 1.00 97.81 94 PHE A N 1
ATOM 665 C CA . PHE A 1 94 ? -11.975 -4.191 -4.655 1.00 97.81 94 PHE A CA 1
ATOM 666 C C . PHE A 1 94 ? -11.448 -5.552 -4.188 1.00 97.81 94 PHE A C 1
ATOM 668 O O . PHE A 1 94 ? -10.667 -5.655 -3.234 1.00 97.81 94 PHE A O 1
ATOM 675 N N . ASP A 1 95 ? -11.826 -6.611 -4.906 1.00 96.69 95 ASP A N 1
ATOM 676 C CA . ASP A 1 95 ? -11.387 -7.979 -4.651 1.00 96.69 95 ASP A CA 1
ATOM 677 C C . ASP A 1 95 ? -10.046 -8.308 -5.307 1.00 96.69 95 ASP A C 1
ATOM 679 O O . ASP A 1 95 ? -9.937 -9.152 -6.187 1.00 96.69 95 ASP A O 1
ATOM 683 N N . THR A 1 96 ? -8.983 -7.615 -4.903 1.00 97.06 96 THR A N 1
ATOM 684 C CA . THR A 1 96 ? -7.649 -7.915 -5.438 1.00 97.06 96 THR A CA 1
ATOM 685 C C . THR A 1 96 ? -7.124 -9.257 -4.900 1.00 97.06 96 THR A C 1
ATOM 687 O O . THR A 1 96 ? -7.229 -9.478 -3.687 1.00 97.06 96 THR A O 1
ATOM 690 N N . PRO A 1 97 ? -6.463 -10.097 -5.724 1.00 96.69 97 PRO A N 1
ATOM 691 C CA . PRO A 1 97 ? -5.966 -9.792 -7.071 1.00 96.69 97 PRO A CA 1
ATOM 692 C C . PRO A 1 97 ? -6.926 -10.120 -8.231 1.00 96.69 97 PRO A C 1
ATOM 694 O O . PRO A 1 97 ? -6.520 -9.939 -9.379 1.00 96.69 97 PRO A O 1
ATOM 697 N N . ASP A 1 98 ? -8.147 -10.599 -7.968 1.00 97.25 98 ASP A N 1
ATOM 698 C CA . ASP A 1 98 ? -9.123 -10.891 -9.031 1.00 97.25 98 ASP A CA 1
ATOM 699 C C . ASP A 1 98 ? -9.534 -9.595 -9.746 1.00 97.25 98 ASP A C 1
ATOM 701 O O . ASP A 1 98 ? -9.446 -9.492 -10.975 1.00 97.25 98 ASP A O 1
ATOM 705 N N . ASP A 1 99 ? -9.850 -8.561 -8.965 1.00 97.56 99 ASP A N 1
ATOM 706 C CA . ASP A 1 99 ? -9.894 -7.183 -9.434 1.00 97.56 99 ASP A CA 1
ATOM 707 C C . ASP A 1 99 ? -8.474 -6.635 -9.612 1.00 97.56 99 ASP A C 1
ATOM 709 O O . ASP A 1 99 ? -7.597 -6.758 -8.747 1.00 97.56 99 ASP A O 1
ATOM 713 N N . ARG A 1 100 ? -8.236 -5.975 -10.747 1.00 96.50 100 ARG A N 1
ATOM 714 C CA . ARG A 1 100 ? -6.916 -5.441 -11.094 1.00 96.50 100 ARG A CA 1
ATOM 715 C C . ARG A 1 100 ? -6.802 -3.975 -10.702 1.00 96.50 100 ARG A C 1
ATOM 717 O O . ARG A 1 100 ? -7.497 -3.125 -11.248 1.00 96.50 100 ARG A O 1
ATOM 724 N N . ILE A 1 101 ? -5.844 -3.668 -9.830 1.00 97.38 101 ILE A N 1
ATOM 725 C CA . ILE A 1 101 ? -5.400 -2.295 -9.566 1.00 97.38 101 ILE A CA 1
ATOM 726 C C . ILE A 1 101 ? -4.100 -2.052 -10.332 1.00 97.38 101 ILE A C 1
ATOM 728 O O . ILE A 1 101 ? -3.095 -2.723 -10.094 1.00 97.38 101 ILE A O 1
ATOM 732 N N . ILE A 1 102 ? -4.108 -1.078 -11.243 1.00 97.06 102 ILE A N 1
ATOM 733 C CA . ILE A 1 102 ? -2.928 -0.676 -12.016 1.00 97.06 102 ILE A CA 1
ATOM 734 C C . ILE A 1 102 ? -2.472 0.708 -11.552 1.00 97.06 102 ILE A C 1
ATOM 736 O O . ILE A 1 102 ? -3.200 1.691 -11.671 1.00 97.06 102 ILE A O 1
ATOM 740 N N . TRP A 1 103 ? -1.236 0.790 -11.059 1.00 96.75 103 TRP A N 1
ATOM 741 C CA . TRP A 1 103 ? -0.575 2.051 -10.729 1.00 96.75 103 TRP A CA 1
ATOM 742 C C . TRP A 1 103 ? 0.256 2.526 -11.924 1.00 96.75 103 TRP A C 1
ATOM 744 O O . TRP A 1 103 ? 1.228 1.869 -12.291 1.00 96.75 103 TRP A O 1
ATOM 754 N N . ASP A 1 104 ? -0.094 3.668 -12.524 1.00 95.94 104 ASP A N 1
ATOM 755 C CA . ASP A 1 104 ? 0.745 4.263 -13.574 1.00 95.94 104 ASP A CA 1
ATOM 756 C C . ASP A 1 104 ? 2.074 4.744 -12.990 1.00 95.94 104 ASP A C 1
ATOM 758 O O . ASP A 1 104 ? 2.093 5.322 -11.899 1.00 95.94 104 ASP A O 1
ATOM 762 N N . VAL A 1 105 ? 3.181 4.502 -13.697 1.00 93.88 105 VAL A N 1
ATOM 763 C CA . VAL A 1 105 ? 4.571 4.633 -13.211 1.00 93.88 105 VAL A CA 1
ATOM 764 C C . VAL A 1 105 ? 4.911 3.763 -11.992 1.00 93.88 105 VAL A C 1
ATOM 766 O O . VAL A 1 105 ? 6.016 3.261 -11.927 1.00 93.88 105 VAL A O 1
ATOM 769 N N . GLY A 1 106 ? 4.041 3.597 -10.995 1.00 92.62 106 GLY A N 1
ATOM 770 C CA . GLY A 1 106 ? 4.233 2.703 -9.846 1.00 92.62 106 GLY A CA 1
ATOM 771 C C . GLY A 1 106 ? 5.094 3.247 -8.696 1.00 92.62 106 GLY A C 1
ATOM 772 O O . GLY A 1 106 ? 5.194 2.591 -7.660 1.00 92.62 106 GLY A O 1
ATOM 773 N N . HIS A 1 107 ? 5.683 4.438 -8.824 1.00 93.69 107 HIS A N 1
ATOM 774 C CA . HIS A 1 107 ? 6.545 5.049 -7.798 1.00 93.69 107 HIS A CA 1
ATOM 775 C C . HIS A 1 107 ? 5.800 5.511 -6.531 1.00 93.69 107 HIS A C 1
ATOM 777 O O . HIS A 1 107 ? 6.409 5.746 -5.491 1.00 93.69 107 HIS A O 1
ATOM 783 N N . GLN A 1 108 ? 4.479 5.629 -6.614 1.00 96.25 108 GLN A N 1
ATOM 784 C CA . GLN A 1 108 ? 3.560 5.927 -5.519 1.00 96.25 108 GLN A CA 1
ATOM 785 C C . GLN A 1 108 ? 3.063 4.664 -4.791 1.00 96.25 108 GLN A C 1
ATOM 787 O O . GLN A 1 108 ? 2.391 4.761 -3.772 1.00 96.25 108 GLN A O 1
ATOM 792 N N . ALA A 1 109 ? 3.377 3.466 -5.296 1.00 97.12 109 ALA A N 1
ATOM 793 C CA . ALA A 1 109 ? 2.749 2.216 -4.867 1.00 97.12 109 ALA A CA 1
ATOM 794 C C . ALA A 1 109 ? 3.379 1.586 -3.606 1.00 97.12 109 ALA A C 1
ATOM 796 O O . ALA A 1 109 ? 3.188 0.396 -3.349 1.00 97.12 109 ALA A O 1
ATOM 797 N N . TYR A 1 110 ? 4.137 2.331 -2.795 1.00 97.25 110 TYR A N 1
ATOM 798 C CA . TYR A 1 110 ? 4.720 1.776 -1.565 1.00 97.25 110 TYR A CA 1
ATOM 799 C C . TYR A 1 110 ? 3.661 1.371 -0.528 1.00 97.25 110 TYR A C 1
ATOM 801 O O . TYR A 1 110 ? 3.754 0.245 -0.028 1.00 97.25 110 TYR A O 1
ATOM 809 N N . PRO A 1 111 ? 2.609 2.175 -0.259 1.00 98.25 111 PRO A N 1
ATOM 810 C CA . PRO A 1 111 ? 1.511 1.747 0.606 1.00 98.25 111 PRO A CA 1
ATOM 811 C C . PRO A 1 111 ? 0.829 0.480 0.071 1.00 98.25 111 PRO A C 1
ATOM 813 O O . PRO A 1 111 ? 0.494 -0.424 0.833 1.00 98.25 111 PRO A O 1
ATOM 816 N N . HIS A 1 112 ? 0.710 0.366 -1.256 1.00 98.31 112 HIS A N 1
ATOM 817 C CA . HIS A 1 112 ? 0.135 -0.804 -1.915 1.00 98.31 112 HIS A CA 1
ATOM 818 C C . HIS A 1 112 ? 0.984 -2.051 -1.657 1.00 98.31 112 HIS A C 1
ATOM 820 O O . HIS A 1 112 ? 0.447 -3.080 -1.253 1.00 98.31 112 HIS A O 1
ATOM 826 N N . LYS A 1 113 ? 2.315 -1.963 -1.795 1.00 97.94 113 LYS A N 1
ATOM 827 C CA . LYS A 1 113 ? 3.225 -3.073 -1.464 1.00 97.94 113 LYS A CA 1
ATOM 828 C C . LYS A 1 113 ? 3.078 -3.510 -0.003 1.00 97.94 113 LYS A C 1
ATOM 830 O O . LYS A 1 113 ? 2.994 -4.708 0.264 1.00 97.94 113 LYS A O 1
ATOM 835 N N . ILE A 1 114 ? 2.988 -2.559 0.930 1.00 97.75 114 ILE A N 1
ATOM 836 C CA . ILE A 1 114 ? 2.816 -2.851 2.362 1.00 97.75 114 ILE A CA 1
ATOM 837 C C . ILE A 1 114 ? 1.530 -3.654 2.612 1.00 97.75 114 ILE A C 1
ATOM 839 O O . ILE A 1 114 ? 1.606 -4.711 3.237 1.00 97.75 114 ILE A O 1
ATOM 843 N N . LEU A 1 115 ? 0.381 -3.210 2.084 1.00 98.38 115 LEU A N 1
ATOM 844 C CA . LEU A 1 115 ? -0.922 -3.867 2.297 1.00 98.38 115 LEU A CA 1
ATOM 845 C C . LEU A 1 115 ? -1.091 -5.203 1.554 1.00 98.38 115 LEU A C 1
ATOM 847 O O . LEU A 1 115 ? -2.021 -5.958 1.828 1.00 98.38 115 LEU A O 1
ATOM 851 N N . THR A 1 116 ? -0.197 -5.515 0.618 1.00 98.12 116 THR A N 1
ATOM 852 C CA . THR A 1 116 ? -0.256 -6.720 -0.227 1.00 98.12 116 THR A CA 1
ATOM 853 C C . THR A 1 116 ? 0.822 -7.735 0.152 1.00 98.12 116 THR A C 1
ATOM 855 O O . THR A 1 116 ? 1.448 -8.365 -0.701 1.00 98.12 116 THR A O 1
ATOM 858 N N . GLY A 1 117 ? 1.066 -7.874 1.459 1.00 96.81 117 GLY A N 1
ATOM 859 C CA . GLY A 1 117 ? 1.922 -8.913 2.035 1.00 96.81 117 GLY A CA 1
ATOM 860 C C . GLY A 1 117 ? 3.425 -8.626 2.002 1.00 96.81 117 GLY A C 1
ATOM 861 O O . GLY A 1 117 ? 4.211 -9.467 2.431 1.00 96.81 117 GLY A O 1
ATOM 862 N N . ARG A 1 118 ? 3.861 -7.447 1.536 1.00 97.19 118 ARG A N 1
ATOM 863 C CA . ARG A 1 118 ? 5.296 -7.122 1.391 1.00 97.19 118 ARG A CA 1
ATOM 864 C C . ARG A 1 118 ? 5.833 -6.186 2.475 1.00 97.19 118 ARG A C 1
ATOM 866 O O . ARG A 1 118 ? 6.963 -5.713 2.369 1.00 97.19 118 ARG A O 1
ATOM 873 N N . ARG A 1 119 ? 5.081 -5.961 3.56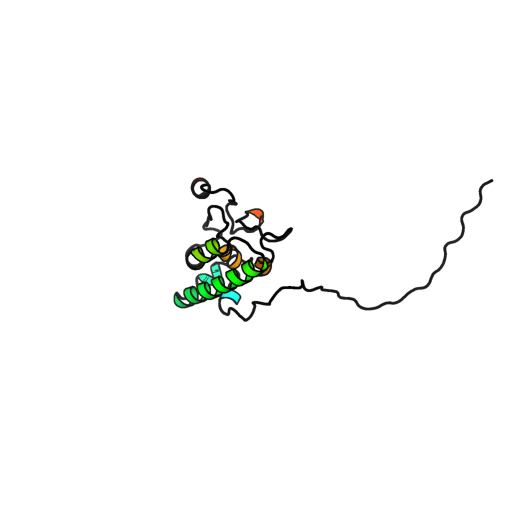0 1.00 95.44 119 ARG A N 1
ATOM 874 C CA . ARG A 1 119 ? 5.506 -5.123 4.698 1.00 95.44 119 ARG A CA 1
ATOM 875 C C . ARG A 1 119 ? 6.851 -5.547 5.300 1.00 95.44 119 ARG A C 1
ATOM 877 O O . ARG A 1 119 ? 7.691 -4.693 5.564 1.00 95.44 119 ARG A O 1
ATOM 884 N N . ALA A 1 120 ? 7.095 -6.847 5.476 1.00 93.19 120 ALA A N 1
ATOM 885 C CA . ALA A 1 120 ? 8.358 -7.338 6.042 1.00 93.19 120 ALA A CA 1
ATOM 886 C C . ALA A 1 120 ? 9.576 -6.971 5.170 1.00 93.19 120 ALA A C 1
ATOM 888 O O . ALA A 1 120 ? 10.626 -6.596 5.688 1.00 93.19 120 ALA A O 1
ATOM 889 N N . GLY A 1 121 ? 9.411 -7.010 3.844 1.00 93.81 121 GLY A N 1
ATOM 890 C CA . GLY A 1 121 ? 10.458 -6.690 2.872 1.00 93.81 121 GLY A CA 1
ATOM 891 C C . GLY A 1 121 ? 10.574 -5.205 2.525 1.00 93.81 121 GLY A C 1
ATOM 892 O O . GLY A 1 121 ? 11.478 -4.836 1.779 1.00 93.81 121 GLY A O 1
ATOM 893 N N . ILE A 1 122 ? 9.701 -4.333 3.040 1.00 94.44 122 ILE A N 1
ATOM 894 C CA . ILE A 1 122 ? 9.613 -2.935 2.585 1.00 94.44 122 ILE A CA 1
ATOM 895 C C . ILE A 1 122 ? 10.893 -2.121 2.846 1.00 94.44 122 ILE A C 1
ATOM 897 O O . ILE A 1 122 ? 11.196 -1.191 2.108 1.00 94.44 122 ILE A O 1
ATOM 901 N N . ARG A 1 123 ? 11.719 -2.530 3.819 1.00 93.56 123 ARG A N 1
ATOM 902 C CA . ARG A 1 123 ? 13.030 -1.909 4.117 1.00 93.56 123 ARG A CA 1
ATOM 903 C C . ARG A 1 123 ? 14.132 -2.326 3.137 1.00 93.56 123 ARG A C 1
ATOM 905 O O . ARG A 1 123 ? 15.258 -1.867 3.251 1.00 93.56 123 ARG A O 1
ATOM 912 N N . THR A 1 124 ? 13.818 -3.173 2.160 1.00 94.94 124 THR A N 1
ATOM 913 C CA . THR A 1 124 ? 14.731 -3.557 1.070 1.00 94.94 124 THR A CA 1
ATOM 914 C C . THR A 1 124 ? 14.411 -2.832 -0.239 1.00 94.94 124 THR A C 1
ATOM 916 O O . THR A 1 124 ? 14.992 -3.146 -1.276 1.00 94.94 124 THR A O 1
ATOM 919 N N . LEU A 1 125 ? 13.477 -1.870 -0.216 1.00 93.94 125 LEU A N 1
ATOM 920 C CA . LEU A 1 125 ? 13.086 -1.101 -1.394 1.00 93.94 125 LEU A CA 1
ATOM 921 C C . LEU A 1 125 ? 14.308 -0.534 -2.124 1.00 93.94 125 LEU A C 1
ATOM 923 O O . LEU A 1 125 ? 15.171 0.117 -1.531 1.00 93.94 125 LEU A O 1
ATOM 927 N N . ARG A 1 126 ? 14.340 -0.769 -3.439 1.00 92.00 126 ARG A N 1
ATOM 928 C CA . ARG A 1 126 ? 15.371 -0.301 -4.379 1.00 92.00 126 ARG A CA 1
ATOM 929 C C . ARG A 1 126 ? 16.781 -0.833 -4.100 1.00 92.00 126 ARG A C 1
ATOM 931 O O . ARG A 1 126 ? 17.718 -0.394 -4.763 1.00 92.00 126 ARG A O 1
ATOM 938 N N . GLN A 1 127 ? 16.933 -1.778 -3.175 1.00 92.69 127 GLN A N 1
ATOM 939 C CA . GLN A 1 127 ? 18.211 -2.428 -2.910 1.00 92.69 127 GLN A CA 1
ATOM 940 C C . GLN A 1 127 ? 18.416 -3.625 -3.849 1.00 92.69 127 GLN A C 1
ATOM 942 O O . GLN A 1 127 ? 17.439 -4.265 -4.257 1.00 92.69 127 GLN A O 1
ATOM 947 N N . PRO A 1 128 ? 19.669 -3.970 -4.197 1.00 93.06 128 PRO A N 1
ATOM 948 C CA . PRO A 1 128 ? 19.965 -5.197 -4.929 1.00 93.06 128 PRO A CA 1
ATOM 949 C C . PRO A 1 128 ? 19.375 -6.425 -4.221 1.00 93.06 128 PRO A C 1
ATOM 951 O O . PRO A 1 128 ? 19.597 -6.627 -3.031 1.00 93.06 128 PRO A O 1
ATOM 954 N N . GLY A 1 129 ? 18.598 -7.234 -4.946 1.00 92.62 129 GLY A N 1
ATOM 955 C CA . GLY A 1 129 ? 17.913 -8.408 -4.386 1.00 92.62 129 GLY A CA 1
ATOM 956 C C . GLY A 1 129 ? 16.691 -8.102 -3.505 1.00 92.62 129 GLY A C 1
ATOM 957 O O . GLY A 1 129 ? 16.048 -9.037 -3.038 1.00 92.62 129 GLY A O 1
ATOM 958 N N . GLY A 1 130 ? 16.358 -6.825 -3.296 1.00 94.75 130 GLY A N 1
ATOM 959 C CA . GLY A 1 130 ? 15.187 -6.373 -2.548 1.00 94.75 130 GLY A CA 1
ATOM 960 C C . GLY A 1 130 ? 13.969 -6.063 -3.423 1.00 94.75 130 GLY A C 1
ATOM 961 O O . GLY A 1 130 ? 13.915 -6.399 -4.610 1.00 94.75 130 GLY A O 1
ATOM 962 N N . LEU A 1 131 ? 12.977 -5.397 -2.825 1.00 95.94 131 LEU A N 1
ATOM 963 C CA . LEU A 1 131 ? 11.758 -4.987 -3.528 1.00 95.94 131 LEU A CA 1
ATOM 964 C C . LEU A 1 131 ? 12.037 -3.901 -4.575 1.00 95.94 131 LEU A C 1
ATOM 966 O O . LEU A 1 131 ? 12.801 -2.959 -4.353 1.00 95.94 131 LEU A O 1
ATOM 970 N N . SER A 1 132 ? 11.341 -3.989 -5.706 1.00 95.19 132 SER A N 1
ATOM 971 C CA . SER A 1 132 ? 11.344 -2.960 -6.742 1.00 95.19 132 SER A CA 1
ATOM 972 C C . SER A 1 132 ? 10.780 -1.637 -6.214 1.00 95.19 132 SER A C 1
ATOM 974 O O . SER A 1 132 ? 9.813 -1.620 -5.454 1.00 95.19 132 SER A O 1
ATOM 976 N N . GLY A 1 133 ? 11.325 -0.511 -6.690 1.00 94.62 133 GLY A N 1
ATOM 977 C CA . GLY A 1 133 ? 10.752 0.825 -6.463 1.00 94.62 133 GLY A CA 1
ATOM 978 C C . GLY A 1 133 ? 9.451 1.093 -7.234 1.00 94.62 133 GLY A C 1
ATOM 979 O O . GLY A 1 133 ? 8.855 2.152 -7.076 1.00 94.62 133 GLY A O 1
ATOM 980 N N . PHE A 1 134 ? 9.014 0.142 -8.058 1.00 95.88 134 PHE A N 1
ATOM 981 C CA . PHE A 1 134 ? 7.801 0.205 -8.872 1.00 95.88 134 PHE A CA 1
ATOM 982 C C . PHE A 1 134 ? 7.008 -1.099 -8.743 1.00 95.88 134 PHE A C 1
ATOM 984 O O . PHE A 1 134 ? 7.525 -2.099 -8.225 1.00 95.88 134 PHE A O 1
ATOM 991 N N . THR A 1 135 ? 5.772 -1.136 -9.238 1.00 96.31 135 THR A N 1
ATOM 992 C CA . THR A 1 135 ? 5.039 -2.403 -9.372 1.00 96.31 135 THR A CA 1
ATOM 993 C C . THR A 1 135 ? 5.790 -3.347 -10.314 1.00 96.31 135 THR A C 1
ATOM 995 O O . THR A 1 135 ? 6.380 -2.932 -11.314 1.00 96.31 135 THR A O 1
ATOM 998 N N . ARG A 1 136 ? 5.828 -4.636 -9.980 1.00 95.88 136 ARG A N 1
ATOM 999 C CA . ARG A 1 136 ? 6.541 -5.651 -10.756 1.00 95.88 136 ARG A CA 1
ATOM 1000 C C . ARG A 1 136 ? 5.773 -6.966 -10.725 1.00 95.88 136 ARG A C 1
ATOM 1002 O O . ARG A 1 136 ? 5.685 -7.611 -9.689 1.00 95.88 136 ARG A O 1
ATOM 1009 N N . ARG A 1 137 ? 5.320 -7.420 -11.897 1.00 95.75 137 ARG A N 1
ATOM 1010 C CA . ARG A 1 137 ? 4.511 -8.646 -12.063 1.00 95.75 137 ARG A CA 1
ATOM 1011 C C . ARG A 1 137 ? 5.130 -9.893 -11.434 1.00 95.75 137 ARG A C 1
ATOM 1013 O O . ARG A 1 137 ? 4.432 -10.705 -10.848 1.00 95.75 137 ARG A O 1
ATOM 1020 N N . SER A 1 138 ? 6.448 -10.047 -11.551 1.00 95.69 138 SER A N 1
ATOM 1021 C CA . SER A 1 138 ? 7.166 -11.188 -10.971 1.00 95.69 138 SER A CA 1
ATOM 1022 C C . SER A 1 138 ? 7.368 -11.084 -9.455 1.00 95.69 138 SER A C 1
ATOM 1024 O O . SER A 1 138 ? 7.849 -12.034 -8.855 1.00 95.69 138 SER A O 1
ATOM 1026 N N . GLU A 1 139 ? 7.094 -9.926 -8.847 1.00 96.62 139 GLU A N 1
ATOM 1027 C CA . GLU A 1 139 ? 7.252 -9.691 -7.407 1.00 96.62 139 GLU A CA 1
ATOM 1028 C C . GLU A 1 139 ? 5.969 -10.009 -6.631 1.00 96.62 139 GLU A C 1
ATOM 1030 O O . GLU A 1 139 ? 6.046 -10.402 -5.470 1.00 96.62 139 GLU A O 1
ATOM 1035 N N . SER A 1 140 ? 4.791 -9.830 -7.239 1.00 97.44 140 SER A N 1
ATOM 1036 C CA . SER A 1 140 ? 3.517 -10.025 -6.547 1.00 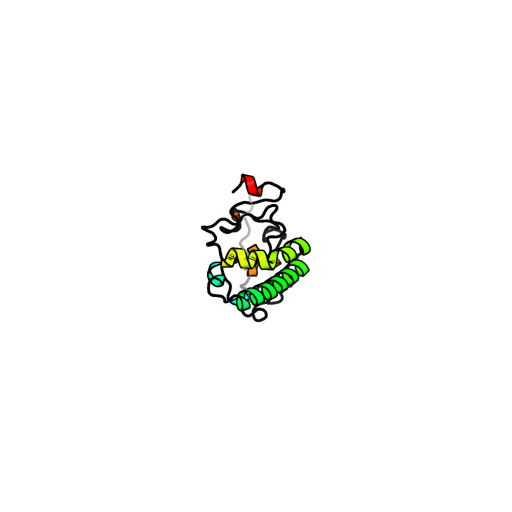97.44 140 SER A CA 1
ATOM 1037 C C . SER A 1 140 ? 2.343 -10.239 -7.509 1.00 97.44 140 SER A C 1
ATOM 1039 O O . SER A 1 140 ? 2.272 -9.545 -8.525 1.00 97.44 140 SER A O 1
ATOM 1041 N N . PRO A 1 141 ? 1.367 -11.109 -7.174 1.00 97.44 141 PRO A N 1
ATOM 1042 C CA . PRO A 1 141 ? 0.112 -11.214 -7.925 1.00 97.44 141 PRO A CA 1
ATOM 1043 C C . PRO A 1 141 ? -0.730 -9.929 -7.873 1.00 97.44 141 PRO A C 1
ATOM 1045 O O . PRO A 1 141 ? -1.579 -9.724 -8.733 1.00 97.44 141 PRO A O 1
ATOM 1048 N N . TYR A 1 142 ? -0.480 -9.047 -6.899 1.00 98.00 142 TYR A N 1
ATOM 1049 C CA . TYR A 1 142 ? -1.162 -7.756 -6.768 1.00 98.00 142 TYR A CA 1
ATOM 1050 C C . TYR A 1 142 ? -0.592 -6.664 -7.689 1.00 98.00 142 TYR A C 1
ATOM 1052 O O . TYR A 1 142 ? -1.143 -5.567 -7.733 1.00 98.00 142 TYR A O 1
ATOM 1060 N N . ASP A 1 143 ? 0.472 -6.968 -8.442 1.00 97.38 143 ASP A N 1
ATOM 1061 C CA . ASP A 1 143 ? 1.114 -6.068 -9.402 1.00 97.38 143 ASP A CA 1
ATOM 1062 C C . ASP A 1 143 ? 0.796 -6.536 -10.841 1.00 97.38 143 ASP A C 1
ATOM 1064 O O . ASP A 1 143 ? 1.686 -7.043 -11.529 1.00 97.38 143 ASP A O 1
ATOM 1068 N N . PRO A 1 144 ? -0.450 -6.405 -11.343 1.00 94.69 144 PRO A N 1
ATOM 1069 C CA . PRO A 1 144 ? -0.860 -6.978 -12.632 1.00 94.69 144 PRO A CA 1
ATOM 1070 C C . PRO A 1 144 ? -0.074 -6.406 -13.821 1.00 94.69 144 PRO A C 1
ATOM 1072 O O . PRO A 1 144 ? 0.103 -7.079 -14.841 1.00 94.69 144 PRO A O 1
ATOM 1075 N N . PHE A 1 145 ? 0.449 -5.188 -13.670 1.00 92.44 145 PHE A N 1
ATOM 1076 C CA . PHE A 1 145 ? 1.262 -4.502 -14.659 1.00 92.44 145 PHE A CA 1
ATOM 1077 C C . PHE A 1 145 ? 2.474 -3.833 -14.001 1.00 92.44 145 PHE A C 1
ATOM 1079 O O . PHE A 1 145 ? 2.372 -3.232 -12.929 1.00 92.44 145 PHE A O 1
ATOM 1086 N N . GLY A 1 146 ? 3.634 -3.958 -14.649 1.00 83.75 146 GLY A N 1
ATOM 1087 C CA . GLY A 1 146 ? 4.839 -3.236 -14.260 1.00 83.75 146 GLY A CA 1
ATOM 1088 C C . GLY A 1 146 ? 4.964 -1.983 -15.109 1.00 83.75 146 GLY A C 1
ATOM 1089 O O . GLY A 1 146 ? 5.107 -2.091 -16.323 1.00 83.75 146 GLY A O 1
ATOM 1090 N N . ALA A 1 147 ? 4.926 -0.817 -14.477 1.00 69.69 147 ALA A N 1
ATOM 1091 C CA . ALA A 1 147 ? 5.176 0.458 -15.131 1.00 69.69 147 ALA A CA 1
ATOM 1092 C C . ALA A 1 147 ? 6.397 1.107 -14.478 1.00 69.69 147 ALA A C 1
ATOM 1094 O O . ALA A 1 147 ? 6.572 1.012 -13.273 1.00 69.69 147 ALA A O 1
ATOM 1095 N N . ALA A 1 148 ? 7.248 1.734 -15.283 1.00 77.69 148 ALA A N 1
ATOM 1096 C CA . ALA A 1 148 ? 8.248 2.714 -14.840 1.00 77.69 148 ALA A CA 1
ATOM 1097 C C . ALA A 1 148 ? 8.227 3.957 -15.750 1.00 77.69 148 ALA A C 1
ATOM 1099 O O . ALA A 1 148 ? 8.661 5.035 -15.354 1.00 77.69 148 ALA A O 1
ATOM 1100 N N . HIS A 1 149 ? 7.665 3.818 -16.956 1.00 88.62 149 HIS A N 1
ATOM 1101 C CA . HIS A 1 149 ? 7.255 4.921 -17.815 1.00 88.62 149 HIS A CA 1
ATOM 1102 C C . HIS A 1 149 ? 5.808 5.314 -17.515 1.00 88.62 149 HIS A C 1
ATOM 1104 O O . HIS A 1 149 ? 4.981 4.465 -17.170 1.00 88.62 149 HIS A O 1
ATOM 1110 N N . SER A 1 150 ? 5.516 6.605 -17.649 1.00 90.25 150 SER A N 1
ATOM 1111 C CA . SER A 1 150 ? 4.176 7.151 -17.452 1.00 90.25 150 SER A CA 1
ATOM 1112 C C . SER A 1 150 ? 3.267 6.894 -18.647 1.00 90.25 150 SER A C 1
ATOM 1114 O O . SER A 1 150 ? 3.724 6.593 -19.749 1.00 90.25 150 SER A O 1
ATOM 1116 N N . SER A 1 151 ? 1.970 7.092 -18.427 1.00 91.38 151 SER A N 1
ATOM 1117 C CA . SER A 1 151 ? 0.909 7.047 -19.436 1.00 91.38 151 SER A CA 1
ATOM 1118 C C . SER A 1 151 ? 0.707 5.666 -20.065 1.00 91.38 151 SER A C 1
ATOM 1120 O O . SER A 1 151 ? 0.241 5.562 -21.197 1.00 91.38 151 SER A O 1
ATOM 1122 N N . THR A 1 152 ? 1.058 4.598 -19.343 1.00 92.31 152 THR A N 1
ATOM 1123 C CA . THR A 1 152 ? 0.950 3.215 -19.846 1.00 92.31 152 THR A CA 1
ATOM 1124 C C . THR A 1 152 ? -0.198 2.437 -19.211 1.00 92.31 152 THR A C 1
ATOM 1126 O O . THR A 1 152 ? -0.644 1.446 -19.785 1.00 92.31 152 THR A O 1
ATOM 1129 N N . SER A 1 153 ? -0.713 2.895 -18.065 1.00 91.69 153 SER A N 1
ATOM 1130 C CA . SER A 1 153 ? -1.751 2.194 -17.300 1.00 91.69 153 SER A CA 1
ATOM 1131 C C . SER A 1 153 ? -3.071 2.006 -18.050 1.00 91.69 153 SER A C 1
ATOM 1133 O O . SER A 1 153 ? -3.624 0.912 -18.013 1.00 91.69 153 SER A O 1
ATOM 1135 N N . ILE A 1 154 ? -3.566 3.042 -18.737 1.00 92.19 154 ILE A N 1
ATOM 1136 C CA . ILE A 1 154 ? -4.885 3.020 -19.393 1.00 92.19 154 ILE A CA 1
ATOM 1137 C C . ILE A 1 154 ? -4.910 1.994 -20.527 1.00 92.19 154 ILE A C 1
ATOM 1139 O O . ILE A 1 154 ? -5.858 1.232 -20.633 1.00 92.19 154 ILE A O 1
ATOM 1143 N N . SER A 1 155 ? -3.855 1.935 -21.343 1.00 92.50 155 SER A N 1
ATOM 1144 C CA . SER A 1 155 ? -3.752 0.952 -22.430 1.00 92.50 155 SER A CA 1
ATOM 1145 C C . SER A 1 155 ? -3.545 -0.482 -21.930 1.00 92.50 155 SER A C 1
ATOM 1147 O O . SER A 1 155 ? -3.709 -1.421 -22.704 1.00 92.50 155 SER A O 1
ATOM 1149 N N . ALA A 1 156 ? -3.112 -0.655 -20.678 1.00 87.81 156 ALA A N 1
ATOM 1150 C CA . ALA A 1 156 ? -2.837 -1.957 -20.078 1.00 87.81 156 ALA A CA 1
ATOM 1151 C C . ALA A 1 156 ? -4.040 -2.567 -19.333 1.00 87.81 156 ALA A C 1
ATOM 1153 O O . ALA A 1 156 ? -4.009 -3.770 -19.053 1.00 87.81 156 ALA A O 1
ATOM 1154 N N . GLY A 1 157 ? -5.036 -1.749 -18.970 1.00 78.94 157 GLY A N 1
ATOM 1155 C CA . GLY A 1 157 ? -6.282 -2.167 -18.315 1.00 78.94 157 GLY A CA 1
ATOM 1156 C C . GLY A 1 157 ? -7.291 -2.721 -19.305 1.00 78.94 157 GLY A C 1
ATOM 1157 O O . GLY A 1 157 ? -7.883 -3.772 -18.973 1.00 78.94 157 GLY A O 1
#

InterPro domains:
  IPR005477 Deoxyxylulose-5-phosphate synthase [PF13292] (38-156)
  IPR005477 Deoxyxylulose-5-phosphate synthase [PTHR43322] (32-157)
  IPR029061 Thiamin diphosphate-binding fold [SSF52518] (35-156)
  IPR049557 Transketolase conserved site [PS00801] (63-82)

Secondary structure (DSSP, 8-state):
-PPPPPPPP--------------PPTT----TTT-TTGGG-SSGGGGTT--HHHHHHHHHHHHHHHHHHHHHH-S-HHHHHTTHHHHHHHHHHS-TTTSPP--SSSTT-HHHHIIIIITTTGGGTTSTTS--SS--TTT-TT-SS--SSSS-HHHH-

Radius of gyration: 23.69 Å; chains: 1; bounding box: 80×55×42 Å

pLDDT: mean 85.18, std 19.28, range [31.95, 98.69]

Foldseek 3Di:
DDDDDDDDDDDDDDDDDDDPPPPDPPDDDPCQPVQVLLNQQQALVSLQPDDPVSLVSNLVSLLVLLCVLCVQVPADNVLQNVCSSVLSVCSNPDDPPVDADEDFLALNCLSVCSNHRNSVQSNCEPPVVGDDSGQDVVVHSNRQDTHNDGPCRVVSD